Protein AF-A0A974HBY3-F1 (afdb_monomer_lite)

Secondary structure (DSSP, 8-state):
--TT-EE---SSSTTTTTEEPBSEEE-TTS-EEE--SEE-TT--SEEEEEE-TTS-EEEEEESS-HHHHHHHHHHHHHHHHHHHHHHHHHHTTT----------------EEB---

Structure (mmCIF, N/CA/C/O backbone):
data_AF-A0A974HBY3-F1
#
_entry.id   AF-A0A974HBY3-F1
#
loop_
_atom_site.group_PDB
_atom_site.id
_atom_site.type_symbol
_atom_site.label_atom_id
_atom_site.label_alt_id
_atom_site.label_comp_id
_atom_site.label_asym_id
_atom_site.label_entity_id
_atom_site.label_seq_id
_atom_site.pdbx_PDB_ins_code
_atom_site.Cartn_x
_atom_site.Cartn_y
_atom_site.Cartn_z
_atom_site.occupancy
_atom_site.B_iso_or_equiv
_atom_site.auth_seq_id
_atom_site.auth_comp_id
_atom_site.auth_asym_id
_atom_site.auth_atom_id
_atom_site.pdbx_PDB_model_num
ATOM 1 N N . MET A 1 1 ? 15.238 -6.694 -19.146 1.00 40.75 1 MET A N 1
ATOM 2 C CA . MET A 1 1 ? 13.799 -6.629 -18.815 1.00 40.75 1 MET A CA 1
ATOM 3 C C . MET A 1 1 ? 13.675 -6.910 -17.328 1.00 40.75 1 MET A C 1
ATOM 5 O O . MET A 1 1 ? 14.020 -8.004 -16.906 1.00 40.75 1 MET A O 1
ATOM 9 N N . ASP A 1 2 ? 13.308 -5.908 -16.532 1.00 48.97 2 ASP A N 1
ATOM 10 C CA . ASP A 1 2 ? 13.419 -5.960 -15.070 1.00 48.97 2 ASP A CA 1
ATOM 11 C C . ASP A 1 2 ? 12.336 -6.842 -14.435 1.00 48.97 2 ASP A C 1
ATOM 13 O O . ASP A 1 2 ? 11.148 -6.522 -14.445 1.00 48.97 2 ASP A O 1
ATOM 17 N N . HIS A 1 3 ? 12.742 -7.965 -13.840 1.00 58.59 3 HIS A N 1
ATOM 18 C CA . HIS A 1 3 ? 11.825 -8.947 -13.249 1.00 58.59 3 HIS A CA 1
ATOM 19 C C . HIS A 1 3 ? 11.147 -8.497 -11.939 1.00 58.59 3 HIS A C 1
ATOM 21 O O . HIS A 1 3 ? 10.238 -9.182 -11.461 1.00 58.59 3 HIS A O 1
ATOM 27 N N . ASN A 1 4 ? 11.503 -7.326 -11.400 1.00 74.75 4 ASN A N 1
ATOM 28 C CA . ASN A 1 4 ? 11.049 -6.854 -10.089 1.00 74.75 4 ASN A CA 1
ATOM 29 C C . ASN A 1 4 ? 9.998 -5.736 -10.120 1.00 74.75 4 ASN A C 1
ATOM 31 O O . ASN A 1 4 ? 9.774 -5.082 -9.114 1.00 74.75 4 ASN A O 1
ATOM 35 N N . GLN A 1 5 ? 9.296 -5.495 -11.221 1.00 90.38 5 GLN A N 1
ATOM 36 C CA . GLN A 1 5 ? 8.235 -4.483 -11.208 1.00 90.38 5 GLN A CA 1
ATOM 37 C C . GLN A 1 5 ? 7.000 -4.966 -10.447 1.00 90.38 5 GLN A C 1
ATOM 39 O O . GLN A 1 5 ? 6.598 -6.128 -10.571 1.00 90.38 5 GLN A O 1
ATOM 44 N N . GLY A 1 6 ? 6.390 -4.067 -9.676 1.00 92.50 6 GLY A N 1
ATOM 45 C CA . GLY A 1 6 ? 5.181 -4.359 -8.932 1.00 92.50 6 GLY A CA 1
ATOM 46 C C . GLY A 1 6 ? 5.242 -3.938 -7.477 1.00 92.50 6 GLY A C 1
ATOM 47 O O . GLY A 1 6 ? 6.048 -3.121 -7.036 1.00 92.50 6 GLY A O 1
ATOM 48 N N . THR A 1 7 ? 4.357 -4.550 -6.725 1.00 93.44 7 THR A N 1
ATOM 49 C CA . THR A 1 7 ? 4.115 -4.254 -5.335 1.00 93.44 7 THR A CA 1
ATOM 50 C C . THR A 1 7 ? 4.187 -5.521 -4.531 1.00 93.44 7 THR A C 1
ATOM 52 O O . THR A 1 7 ? 3.563 -6.506 -4.908 1.00 93.44 7 THR A O 1
ATOM 55 N N . PHE A 1 8 ? 4.868 -5.471 -3.389 1.00 94.25 8 PHE A N 1
ATOM 56 C CA . PHE A 1 8 ? 5.112 -6.643 -2.562 1.00 94.25 8 PHE A CA 1
ATOM 57 C C . PHE A 1 8 ? 5.034 -6.295 -1.068 1.00 94.25 8 PHE A C 1
ATOM 59 O O . PHE A 1 8 ? 5.474 -5.219 -0.654 1.00 94.25 8 PHE A O 1
ATOM 66 N N . PRO A 1 9 ? 4.487 -7.174 -0.213 1.00 94.06 9 PRO A N 1
ATOM 67 C CA . PRO A 1 9 ? 4.612 -7.006 1.232 1.00 94.06 9 PRO A CA 1
ATOM 68 C C . PRO A 1 9 ? 6.091 -7.086 1.643 1.00 94.06 9 PRO A C 1
ATOM 70 O O . PRO A 1 9 ? 6.860 -7.846 1.063 1.00 94.06 9 PRO A O 1
ATOM 73 N N . CYS A 1 10 ? 6.508 -6.325 2.662 1.00 94.19 10 CYS A N 1
ATOM 74 C CA . CYS A 1 10 ? 7.892 -6.388 3.157 1.00 94.19 10 CYS A CA 1
ATOM 75 C C . CYS A 1 10 ? 8.161 -7.583 4.092 1.00 94.19 10 CYS A C 1
ATOM 77 O O . CYS A 1 10 ? 9.271 -7.723 4.590 1.00 94.19 10 CYS A O 1
ATOM 79 N N . GLY A 1 11 ? 7.142 -8.396 4.387 1.00 93.44 11 GLY A N 1
ATOM 80 C CA . GLY A 1 11 ? 7.221 -9.610 5.208 1.00 93.44 11 GLY A CA 1
ATOM 81 C C . GLY A 1 11 ? 7.217 -9.396 6.724 1.00 93.44 11 GLY A C 1
ATOM 82 O O . GLY A 1 11 ? 6.828 -10.2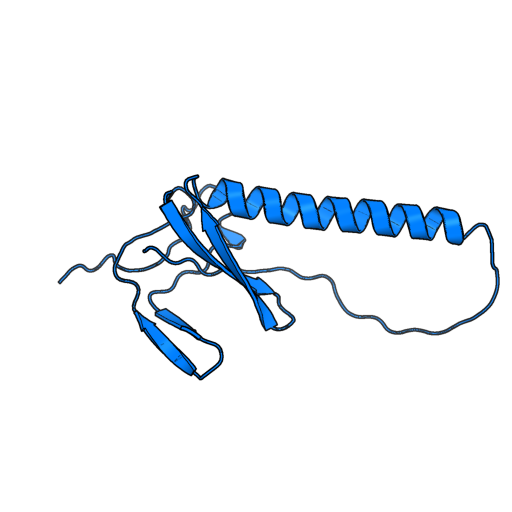96 7.455 1.00 93.44 11 GLY A O 1
ATOM 83 N N . THR A 1 12 ? 7.600 -8.215 7.211 1.00 93.75 12 THR A N 1
ATOM 84 C CA . THR A 1 12 ? 7.918 -8.017 8.640 1.00 93.75 12 THR A CA 1
ATOM 85 C C . THR A 1 12 ? 7.034 -7.015 9.375 1.00 93.75 12 THR A C 1
ATOM 87 O O . THR A 1 12 ? 7.087 -6.944 10.599 1.00 93.75 12 THR A O 1
ATOM 90 N N . CYS A 1 13 ? 6.229 -6.213 8.671 1.00 93.75 13 CYS A N 1
ATOM 91 C CA . CYS A 1 13 ? 5.430 -5.165 9.314 1.00 93.75 13 CYS A CA 1
ATOM 92 C C . CYS A 1 13 ? 3.944 -5.518 9.431 1.00 93.75 13 CYS A C 1
ATOM 94 O O . CYS A 1 13 ? 3.385 -6.220 8.588 1.00 93.75 13 CYS A O 1
ATOM 96 N N . ASN A 1 14 ? 3.279 -4.918 10.423 1.00 91.38 14 ASN A N 1
ATOM 97 C CA . ASN A 1 14 ? 1.833 -5.017 10.649 1.00 91.38 14 ASN A CA 1
ATOM 98 C C . ASN A 1 14 ? 0.975 -4.503 9.476 1.00 91.38 14 ASN A C 1
ATOM 100 O O . ASN A 1 14 ? -0.225 -4.754 9.447 1.00 91.38 14 ASN A O 1
ATOM 104 N N . ILE A 1 15 ? 1.575 -3.797 8.511 1.00 92.94 15 ILE A N 1
ATOM 105 C CA . ILE A 1 15 ? 0.906 -3.335 7.293 1.00 92.94 15 ILE A CA 1
ATOM 106 C C . ILE A 1 15 ? 0.935 -4.393 6.170 1.00 92.94 15 ILE A C 1
ATOM 108 O O . ILE A 1 15 ? 0.130 -4.332 5.245 1.00 92.94 15 ILE A O 1
ATOM 112 N N . CYS A 1 16 ? 1.806 -5.405 6.239 1.00 94.12 16 CYS A N 1
ATOM 113 C CA . CYS A 1 16 ? 1.933 -6.437 5.199 1.00 94.12 16 CYS A CA 1
ATOM 114 C C . CYS A 1 16 ? 0.657 -7.234 4.895 1.00 94.12 16 CYS A C 1
ATOM 116 O O . CYS A 1 16 ? 0.434 -7.478 3.714 1.00 94.12 16 CYS A O 1
ATOM 118 N N . PRO A 1 17 ? -0.193 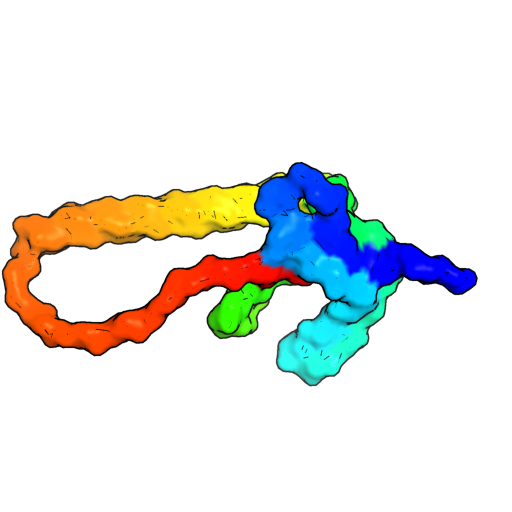-7.616 5.876 1.00 92.50 17 PRO A N 1
ATOM 119 C CA . PRO A 1 17 ? -1.459 -8.313 5.594 1.00 92.50 17 PRO A CA 1
ATOM 120 C C . PRO A 1 17 ? -2.375 -7.505 4.683 1.00 92.50 17 PRO A C 1
ATOM 122 O O . PRO A 1 17 ? -3.240 -8.023 3.977 1.00 92.50 17 PRO A O 1
ATOM 125 N N . PHE A 1 18 ? -2.151 -6.203 4.723 1.00 89.81 18 PHE A N 1
ATOM 126 C CA . PHE A 1 18 ? -2.847 -5.253 3.927 1.00 89.81 18 PHE A CA 1
ATOM 127 C C . PHE A 1 18 ? -2.120 -5.177 2.603 1.00 89.81 18 PHE A C 1
ATOM 129 O O . PHE A 1 18 ? -2.751 -5.432 1.617 1.00 89.81 18 PHE A O 1
ATOM 136 N N . VAL A 1 19 ? -0.816 -5.020 2.484 1.00 91.50 19 VAL A N 1
ATOM 137 C CA . VAL A 1 19 ? -0.178 -5.024 1.152 1.00 91.50 19 VAL A CA 1
ATOM 138 C C . VAL A 1 19 ? -0.476 -6.275 0.282 1.00 91.50 19 VAL A C 1
ATOM 140 O O . VAL A 1 19 ? -0.147 -7.400 0.631 1.00 91.50 19 VAL A O 1
ATOM 143 N N . ILE A 1 20 ? -1.044 -6.079 -0.905 1.00 91.00 20 ILE A N 1
ATOM 144 C CA . ILE A 1 20 ? -1.379 -7.100 -1.886 1.00 91.00 20 ILE A CA 1
ATOM 145 C C . ILE A 1 20 ? -0.289 -7.081 -2.941 1.00 91.00 20 ILE A C 1
ATOM 147 O O . ILE A 1 20 ? 0.069 -6.036 -3.491 1.00 91.00 20 ILE A O 1
ATOM 151 N N . ASN A 1 21 ? 0.182 -8.282 -3.236 1.00 93.12 21 ASN A N 1
ATOM 152 C CA . ASN A 1 21 ? 1.141 -8.533 -4.282 1.00 93.12 21 ASN A CA 1
ATOM 153 C C . ASN A 1 21 ? 0.490 -8.368 -5.666 1.00 93.12 21 ASN A C 1
ATOM 155 O O . ASN A 1 21 ? -0.446 -9.098 -5.992 1.00 93.12 21 ASN A O 1
ATOM 159 N N . THR A 1 22 ? 0.954 -7.403 -6.461 1.00 92.81 22 THR A N 1
ATOM 160 C CA . THR A 1 22 ? 0.475 -7.204 -7.838 1.00 92.81 22 THR A CA 1
ATOM 161 C C . THR A 1 22 ? 1.523 -6.560 -8.723 1.00 92.81 22 THR A C 1
ATOM 163 O O . THR A 1 22 ? 2.406 -5.849 -8.251 1.00 92.81 22 THR A O 1
ATOM 166 N N . LYS A 1 23 ? 1.341 -6.718 -10.032 1.00 93.56 23 LYS A N 1
ATOM 167 C CA . LYS A 1 23 ? 2.038 -5.954 -11.071 1.00 93.56 23 LYS A CA 1
ATOM 168 C C . LYS A 1 23 ? 1.103 -5.030 -11.858 1.00 93.56 23 LYS A C 1
ATOM 170 O O . LYS A 1 23 ? 1.568 -4.297 -12.724 1.00 93.56 23 LYS A O 1
ATOM 175 N N . ILE A 1 24 ? -0.202 -5.062 -11.574 1.00 92.94 24 ILE A N 1
ATOM 176 C CA . ILE A 1 24 ? -1.231 -4.332 -12.325 1.00 92.94 24 ILE A CA 1
ATOM 177 C C . ILE A 1 24 ? -2.280 -3.675 -11.419 1.00 92.94 24 ILE A C 1
ATOM 179 O O . ILE A 1 24 ? -2.638 -4.218 -10.369 1.00 92.94 24 ILE A O 1
ATOM 183 N N . ILE A 1 25 ? -2.793 -2.516 -11.843 1.00 90.44 25 ILE A N 1
ATOM 184 C CA . ILE A 1 25 ? -4.051 -1.924 -11.358 1.00 90.44 25 ILE A CA 1
ATOM 185 C C . ILE A 1 25 ? -5.084 -2.012 -12.451 1.00 90.44 25 ILE A C 1
ATOM 187 O O . ILE A 1 25 ? -4.759 -1.884 -13.628 1.00 90.44 25 ILE A O 1
ATOM 191 N N . VAL A 1 26 ? -6.335 -2.118 -12.029 1.00 91.31 26 VAL A N 1
ATOM 192 C CA . VAL A 1 26 ? -7.483 -1.879 -12.891 1.00 91.31 26 VAL A CA 1
ATOM 193 C C . VAL A 1 26 ? -8.246 -0.681 -12.340 1.00 91.31 26 VAL A C 1
ATOM 195 O O . VAL A 1 26 ? -8.574 -0.652 -11.149 1.00 91.31 26 VAL A O 1
ATOM 198 N N . ASP A 1 27 ? -8.492 0.320 -13.183 1.00 88.06 27 ASP A N 1
ATOM 199 C CA . ASP A 1 27 ? -9.280 1.487 -12.791 1.00 88.06 27 ASP A CA 1
ATOM 200 C C . ASP A 1 27 ? -10.794 1.201 -12.792 1.00 88.06 27 ASP A C 1
ATOM 202 O O . ASP A 1 27 ? -11.256 0.067 -12.935 1.00 88.06 27 ASP A O 1
ATOM 206 N N . ARG A 1 28 ? -11.601 2.245 -12.580 1.00 86.94 28 ARG A N 1
ATOM 207 C CA . ARG A 1 28 ? -13.065 2.121 -12.539 1.00 86.94 28 ARG A CA 1
ATOM 208 C C . ARG A 1 28 ? -13.709 1.793 -13.892 1.00 86.94 28 ARG A C 1
ATOM 210 O O . ARG A 1 28 ? -14.858 1.372 -13.887 1.00 86.94 28 ARG A O 1
ATOM 217 N N . TYR A 1 29 ? -13.000 1.995 -15.000 1.00 91.56 29 TYR A N 1
ATOM 218 C CA . TYR A 1 29 ? -13.472 1.748 -16.363 1.00 91.56 29 TYR A CA 1
ATOM 219 C C . TYR A 1 29 ? -12.899 0.453 -16.953 1.00 91.56 29 TYR A C 1
ATOM 221 O O . TYR A 1 29 ? -13.135 0.154 -18.118 1.00 91.56 29 TYR A O 1
ATOM 229 N N . GLY A 1 30 ? -12.143 -0.320 -16.166 1.00 91.12 30 GLY A N 1
ATOM 230 C CA . GLY A 1 30 ? -11.527 -1.563 -16.625 1.00 91.12 30 GLY A CA 1
ATOM 231 C C . GLY A 1 30 ? -10.177 -1.373 -17.318 1.00 91.12 30 GLY A C 1
ATOM 232 O O . GLY A 1 30 ? -9.606 -2.348 -17.801 1.00 91.12 30 GLY A O 1
ATOM 233 N N . LYS A 1 31 ? -9.622 -0.155 -17.351 1.00 93.31 31 LYS A N 1
ATOM 234 C CA . LYS A 1 31 ? -8.305 0.071 -17.948 1.00 93.31 31 LYS A CA 1
ATOM 235 C C . LYS A 1 31 ? -7.213 -0.475 -17.033 1.00 93.31 31 LYS A C 1
ATOM 237 O O . LYS A 1 31 ? -7.185 -0.189 -15.833 1.00 93.31 31 LYS A O 1
ATOM 242 N N . VAL A 1 32 ? -6.305 -1.244 -17.628 1.00 94.88 32 VAL A N 1
ATOM 243 C CA . VAL A 1 32 ? -5.180 -1.884 -16.943 1.00 94.88 32 VAL A CA 1
ATOM 244 C C . VAL A 1 32 ? -3.961 -0.964 -16.959 1.00 94.88 32 VAL A C 1
ATOM 246 O O . VAL A 1 32 ? -3.582 -0.428 -17.999 1.00 94.88 32 VAL A O 1
ATOM 249 N N . TYR A 1 33 ? -3.327 -0.806 -15.802 1.00 91.12 33 TYR A N 1
ATOM 250 C CA . TYR A 1 33 ? -2.086 -0.059 -15.627 1.00 91.12 33 TYR A CA 1
ATOM 251 C C . TYR A 1 33 ? -1.010 -0.995 -15.094 1.00 91.12 33 TYR A C 1
ATOM 253 O O . TYR A 1 33 ? -1.147 -1.533 -13.995 1.00 91.12 33 TYR A O 1
ATOM 261 N N . HIS A 1 34 ? 0.067 -1.170 -15.858 1.00 92.94 34 HIS A N 1
ATOM 262 C CA . HIS A 1 34 ? 1.228 -1.942 -15.428 1.00 92.94 34 HIS A CA 1
ATOM 263 C C . HIS A 1 34 ? 2.126 -1.100 -14.525 1.00 92.94 34 HIS A C 1
ATOM 265 O O . HIS A 1 34 ? 2.501 0.024 -14.867 1.00 92.94 34 HIS A O 1
ATOM 271 N N . LEU A 1 35 ? 2.477 -1.668 -13.376 1.00 90.62 35 LEU A N 1
ATOM 272 C CA . LEU A 1 35 ? 3.455 -1.100 -12.465 1.00 90.62 35 LEU A CA 1
ATOM 273 C C . LEU A 1 35 ? 4.830 -1.106 -13.102 1.00 90.62 35 LEU A C 1
ATOM 275 O O . LEU A 1 35 ? 5.265 -2.135 -13.606 1.00 90.62 35 LEU A O 1
ATOM 279 N N . ARG A 1 36 ? 5.510 0.040 -13.054 1.00 89.00 36 ARG A N 1
ATOM 280 C CA . ARG A 1 36 ? 6.836 0.213 -13.661 1.00 89.00 36 ARG A CA 1
ATOM 281 C C . ARG A 1 36 ? 7.978 0.139 -12.659 1.00 89.00 36 ARG A C 1
ATOM 283 O O . ARG A 1 36 ? 9.108 -0.114 -13.064 1.00 89.00 36 ARG A O 1
ATOM 290 N N . HIS A 1 37 ? 7.695 0.303 -11.371 1.00 89.31 37 HIS A N 1
ATOM 291 C CA . HIS A 1 37 ? 8.710 0.220 -10.328 1.00 89.31 37 HIS A CA 1
ATOM 292 C C . HIS A 1 37 ? 8.350 -0.834 -9.288 1.00 89.31 37 HIS A C 1
ATOM 294 O O . HIS A 1 37 ? 7.192 -1.235 -9.139 1.00 89.31 37 HIS A O 1
ATOM 300 N N . TRP A 1 38 ? 9.379 -1.301 -8.589 1.00 92.75 38 TRP A N 1
ATOM 301 C CA . TRP A 1 38 ? 9.234 -2.154 -7.422 1.00 92.75 38 TRP A CA 1
ATOM 302 C C . TRP A 1 38 ? 8.847 -1.309 -6.209 1.00 92.75 38 TRP A C 1
ATOM 304 O O . TRP A 1 38 ? 9.440 -0.258 -5.957 1.00 92.75 38 TRP A O 1
ATOM 314 N N . SER A 1 39 ? 7.890 -1.779 -5.417 1.00 92.12 39 SER A N 1
ATOM 315 C CA . SER A 1 39 ? 7.531 -1.138 -4.158 1.00 92.12 39 SER A CA 1
ATOM 316 C C . SER A 1 39 ? 7.093 -2.106 -3.080 1.00 92.12 39 SER A C 1
ATOM 318 O O . SER A 1 39 ? 6.595 -3.198 -3.345 1.00 92.12 39 SER A O 1
ATOM 320 N N . ASN A 1 40 ? 7.269 -1.678 -1.834 1.00 94.25 40 ASN A N 1
ATOM 321 C CA . ASN A 1 40 ? 6.811 -2.388 -0.657 1.00 94.25 40 ASN A CA 1
ATOM 322 C C . ASN A 1 40 ? 6.338 -1.420 0.437 1.00 94.25 40 ASN A C 1
ATOM 324 O O . ASN A 1 40 ? 6.224 -0.211 0.237 1.00 94.25 40 ASN A O 1
ATOM 328 N N . CYS A 1 41 ? 6.081 -1.951 1.634 1.00 94.44 41 CYS A N 1
ATOM 329 C CA . CYS A 1 41 ? 5.619 -1.183 2.794 1.00 94.44 41 CYS A CA 1
ATOM 330 C C . CYS A 1 41 ? 6.537 -0.001 3.180 1.00 94.44 41 CYS A C 1
ATOM 332 O O . CYS A 1 41 ? 6.083 0.949 3.820 1.00 94.44 41 CYS A O 1
ATOM 334 N N . ASN A 1 42 ? 7.824 -0.063 2.829 1.00 94.88 42 ASN A N 1
ATOM 335 C CA . ASN A 1 42 ? 8.830 0.940 3.166 1.00 94.88 42 ASN A CA 1
ATOM 336 C C . ASN A 1 42 ? 9.049 1.976 2.055 1.00 94.88 42 ASN A C 1
ATOM 338 O O . ASN A 1 42 ? 9.666 3.005 2.326 1.00 94.88 42 ASN A O 1
ATOM 342 N N . THR A 1 43 ? 8.534 1.752 0.843 1.00 94.00 43 THR A N 1
ATOM 343 C CA . THR A 1 43 ? 8.687 2.695 -0.271 1.00 94.00 43 THR A CA 1
ATOM 344 C C . THR A 1 43 ? 8.013 4.029 0.056 1.00 94.00 43 THR A C 1
ATOM 346 O O . THR A 1 43 ? 6.873 4.075 0.526 1.00 94.00 43 THR A O 1
ATOM 349 N N . ALA A 1 44 ? 8.743 5.121 -0.162 1.00 93.81 44 ALA A N 1
ATOM 350 C CA . ALA A 1 44 ? 8.282 6.497 -0.010 1.00 93.81 44 ALA A CA 1
ATOM 351 C C . ALA A 1 44 ? 8.073 7.144 -1.387 1.00 93.81 44 ALA A C 1
ATOM 353 O O . ALA A 1 44 ? 8.526 6.605 -2.392 1.00 93.81 44 ALA A O 1
ATOM 354 N N . GLY A 1 45 ? 7.388 8.290 -1.438 1.00 89.56 45 GLY A N 1
ATOM 355 C CA . GLY A 1 45 ? 7.120 8.971 -2.711 1.00 89.56 45 GLY A CA 1
ATOM 356 C C . GLY A 1 45 ? 6.145 8.201 -3.603 1.00 89.56 45 GLY A C 1
ATOM 357 O O . GLY A 1 45 ? 6.333 8.146 -4.809 1.00 89.56 45 GLY A O 1
ATOM 358 N N . VAL A 1 46 ? 5.125 7.571 -3.015 1.00 87.69 46 VAL A N 1
ATOM 359 C CA . VAL A 1 46 ? 4.210 6.672 -3.733 1.00 87.69 46 VAL A CA 1
ATOM 360 C C . VAL A 1 46 ? 2.818 7.268 -3.918 1.00 87.69 46 VAL A C 1
ATOM 362 O O . VAL A 1 46 ? 2.321 8.018 -3.069 1.00 87.69 46 VAL A O 1
ATOM 365 N N . ILE A 1 47 ? 2.167 6.876 -5.015 1.00 87.31 47 ILE A N 1
ATOM 366 C CA . ILE A 1 47 ? 0.723 7.020 -5.219 1.00 87.31 47 ILE A CA 1
ATOM 367 C C . ILE A 1 47 ? 0.088 5.683 -4.836 1.00 87.31 47 ILE A C 1
ATOM 369 O O . ILE A 1 47 ? 0.447 4.643 -5.374 1.00 87.31 47 ILE A O 1
ATOM 373 N N . CYS A 1 48 ? -0.844 5.692 -3.892 1.00 84.94 48 CYS A N 1
ATOM 374 C CA . CYS A 1 48 ? -1.490 4.487 -3.381 1.00 84.94 48 CYS A CA 1
ATOM 375 C C . CYS A 1 48 ? -2.962 4.417 -3.795 1.00 84.94 48 CYS A C 1
ATOM 377 O O . CYS A 1 48 ? -3.617 5.448 -3.964 1.00 84.94 48 CYS A O 1
ATOM 379 N N . MET A 1 49 ? -3.481 3.192 -3.897 1.00 89.50 49 MET A N 1
A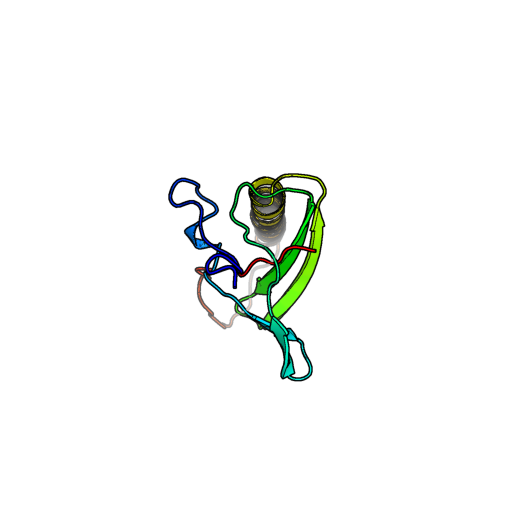TOM 380 C CA . MET A 1 49 ? -4.901 2.915 -4.087 1.00 89.50 49 MET A CA 1
ATOM 381 C C . MET A 1 49 ? -5.388 1.955 -2.998 1.00 89.50 49 MET A C 1
ATOM 383 O O . MET A 1 49 ? -5.100 0.762 -3.029 1.00 89.50 49 MET A O 1
ATOM 387 N N . ILE A 1 50 ? -6.165 2.461 -2.046 1.00 87.25 50 ILE A N 1
ATOM 388 C CA . ILE A 1 50 ? -6.766 1.649 -0.982 1.00 87.25 50 ILE A CA 1
ATOM 389 C C . ILE A 1 50 ? -8.173 1.260 -1.429 1.00 87.25 50 ILE A C 1
ATOM 391 O O . ILE A 1 50 ? -8.960 2.121 -1.813 1.00 87.25 50 ILE A O 1
ATOM 395 N N . THR A 1 51 ? -8.494 -0.034 -1.398 1.00 86.88 51 THR A N 1
ATOM 396 C CA . THR A 1 51 ? -9.819 -0.540 -1.788 1.00 86.88 51 THR A CA 1
ATOM 397 C C . THR A 1 51 ? -10.531 -1.136 -0.581 1.00 86.88 51 THR A C 1
ATOM 399 O O . THR A 1 51 ? -10.054 -2.092 0.023 1.00 86.88 51 THR A O 1
ATOM 402 N N . CYS A 1 52 ? -11.694 -0.580 -0.252 1.00 81.31 52 CYS A N 1
ATOM 403 C CA . CYS A 1 52 ? -12.611 -1.120 0.746 1.00 81.31 52 CYS A CA 1
ATOM 404 C C . CYS A 1 52 ? -13.223 -2.445 0.253 1.00 81.31 52 CYS A C 1
ATOM 406 O O . CYS A 1 52 ? -13.501 -2.577 -0.944 1.00 81.31 52 CYS A O 1
ATOM 408 N N . PRO A 1 53 ? -13.562 -3.394 1.146 1.00 81.19 53 PRO A N 1
ATOM 409 C CA . PRO A 1 53 ? -14.403 -4.545 0.797 1.00 81.19 53 PRO A CA 1
ATOM 410 C C . PRO A 1 53 ? -15.721 -4.147 0.106 1.00 81.19 53 PRO A C 1
ATOM 412 O O . PRO A 1 53 ? -16.171 -4.819 -0.819 1.00 81.19 53 PRO A O 1
ATOM 415 N N . CYS A 1 54 ? -16.264 -2.985 0.480 1.00 82.19 54 CYS A N 1
ATOM 416 C CA . CYS A 1 54 ? -17.416 -2.317 -0.125 1.00 82.19 54 CYS A CA 1
ATOM 417 C C . CYS A 1 54 ? -17.167 -1.717 -1.524 1.00 82.19 54 CYS A C 1
ATOM 419 O O . CYS A 1 54 ? -18.022 -1.020 -2.057 1.00 82.19 54 CYS A O 1
ATOM 421 N N . LYS A 1 55 ? -15.994 -1.961 -2.123 1.00 82.12 55 LYS A N 1
ATOM 422 C CA . LYS A 1 55 ? -15.565 -1.510 -3.460 1.00 82.12 55 LYS A CA 1
ATOM 423 C C . LYS A 1 55 ? -15.327 -0.006 -3.623 1.00 82.12 55 LYS A C 1
ATOM 425 O O . LYS A 1 55 ? -14.899 0.414 -4.698 1.00 82.12 55 LYS A O 1
ATOM 430 N N . LEU A 1 56 ? -15.493 0.792 -2.568 1.00 84.88 56 LEU A N 1
ATOM 431 C CA . LEU A 1 56 ? -15.001 2.171 -2.546 1.00 84.88 56 LEU A CA 1
ATOM 432 C C . LEU A 1 56 ? -13.472 2.186 -2.640 1.00 84.88 56 LEU A C 1
ATOM 434 O O . LEU A 1 56 ? -12.794 1.385 -1.991 1.00 84.88 56 LEU A O 1
ATOM 438 N N . ARG A 1 57 ? -12.932 3.095 -3.455 1.00 87.62 57 ARG A N 1
ATOM 439 C CA . ARG A 1 57 ? -11.489 3.247 -3.665 1.00 87.62 57 ARG A CA 1
ATOM 440 C C . ARG A 1 57 ? -11.041 4.641 -3.251 1.00 87.62 57 ARG A C 1
ATOM 442 O O . ARG A 1 57 ? -11.625 5.628 -3.684 1.00 87.62 57 ARG A O 1
ATOM 449 N N . TYR A 1 58 ? -9.983 4.703 -2.455 1.00 85.69 58 TYR A N 1
ATOM 450 C CA . TYR A 1 58 ? -9.267 5.927 -2.120 1.00 85.69 58 TYR A CA 1
ATOM 451 C C . TYR A 1 58 ? -7.953 5.964 -2.897 1.00 85.69 58 TYR A C 1
ATOM 453 O O . TYR A 1 58 ? -7.207 4.984 -2.880 1.00 85.69 58 TYR A O 1
ATOM 461 N N . ILE A 1 59 ? -7.662 7.087 -3.553 1.00 87.44 59 ILE A N 1
ATOM 462 C CA . ILE A 1 59 ? -6.370 7.340 -4.196 1.00 87.44 59 ILE A CA 1
ATOM 463 C C . ILE A 1 59 ? -5.693 8.486 -3.454 1.00 87.44 59 ILE A C 1
ATOM 465 O O . ILE A 1 59 ? -6.265 9.565 -3.312 1.00 87.44 59 ILE A O 1
ATOM 469 N N . GLY A 1 60 ? -4.470 8.251 -2.990 1.00 83.12 60 GLY A N 1
ATOM 470 C CA . GLY A 1 60 ? -3.693 9.239 -2.249 1.00 83.12 60 GLY A CA 1
ATOM 471 C C . GLY A 1 60 ? -2.233 9.243 -2.670 1.00 83.12 60 GLY A C 1
ATOM 472 O O . GLY A 1 60 ? -1.721 8.249 -3.179 1.00 83.12 60 GLY A O 1
ATOM 473 N N . LYS A 1 61 ? -1.544 10.357 -2.423 1.00 89.12 61 LYS A N 1
ATOM 474 C CA . LYS A 1 61 ? -0.095 10.492 -2.618 1.00 89.12 61 LYS A CA 1
ATOM 475 C C . LYS A 1 61 ? 0.595 10.700 -1.278 1.00 89.12 61 LYS A C 1
ATOM 477 O O . LYS A 1 61 ? 0.060 11.382 -0.407 1.00 89.12 61 LYS A O 1
ATOM 482 N N . THR A 1 62 ? 1.799 10.164 -1.115 1.00 86.06 62 THR A N 1
ATOM 483 C CA . THR A 1 62 ? 2.593 10.369 0.100 1.00 86.06 62 THR A CA 1
ATOM 484 C C . THR A 1 62 ? 4.066 10.558 -0.222 1.00 86.06 62 THR A C 1
ATOM 486 O O . THR A 1 62 ? 4.664 9.775 -0.951 1.00 86.06 62 THR A O 1
ATOM 489 N N . LYS A 1 63 ? 4.681 11.577 0.388 1.00 92.12 63 LYS A N 1
ATOM 490 C CA . LYS A 1 63 ? 6.146 11.726 0.420 1.00 92.12 63 LYS A CA 1
ATOM 491 C C . LYS A 1 63 ? 6.802 10.796 1.448 1.00 92.12 63 LYS A C 1
ATOM 493 O O . LYS A 1 63 ? 7.998 10.560 1.391 1.00 92.12 63 LYS A O 1
ATOM 498 N N . ARG A 1 64 ? 6.026 10.274 2.401 1.00 93.00 64 ARG A N 1
ATOM 499 C CA . ARG A 1 64 ? 6.483 9.378 3.474 1.00 93.00 64 ARG A CA 1
ATOM 500 C C . ARG A 1 64 ? 6.336 7.918 3.057 1.00 93.00 64 ARG A C 1
ATOM 502 O O . ARG A 1 64 ? 5.565 7.618 2.147 1.00 93.00 64 ARG A O 1
ATOM 509 N N . ALA A 1 65 ? 7.020 7.028 3.775 1.00 93.38 65 ALA A N 1
ATOM 510 C CA . ALA A 1 65 ? 6.874 5.587 3.604 1.00 93.38 65 ALA A CA 1
ATOM 511 C C . ALA A 1 65 ? 5.400 5.172 3.676 1.00 93.38 65 ALA A C 1
ATOM 513 O O . ALA A 1 65 ? 4.671 5.576 4.587 1.00 93.38 65 ALA A O 1
ATOM 514 N N . LEU A 1 66 ? 4.986 4.329 2.741 1.00 91.12 66 LEU A N 1
ATOM 515 C CA . LEU A 1 66 ? 3.619 3.855 2.605 1.00 91.12 66 LEU A CA 1
ATOM 516 C C . LEU A 1 66 ? 3.019 3.305 3.908 1.00 91.12 66 LEU A C 1
ATOM 518 O O . LEU A 1 66 ? 1.865 3.594 4.223 1.00 91.12 66 LEU A O 1
ATOM 522 N N . LYS A 1 67 ? 3.793 2.538 4.687 1.00 93.38 67 LYS A N 1
ATOM 523 C CA . LYS A 1 67 ? 3.331 1.991 5.971 1.00 93.38 67 LYS A CA 1
ATOM 524 C C . LYS A 1 67 ? 2.810 3.066 6.927 1.00 93.38 67 LYS A C 1
ATOM 526 O O . LYS A 1 67 ? 1.868 2.800 7.665 1.00 93.38 67 LYS A O 1
ATOM 531 N N . LYS A 1 68 ? 3.373 4.282 6.888 1.00 92.62 68 LYS A N 1
ATOM 532 C CA . LYS A 1 68 ? 2.905 5.403 7.718 1.00 92.62 68 LYS A CA 1
ATOM 533 C C . LYS A 1 68 ? 1.516 5.865 7.281 1.00 92.62 68 LYS A C 1
ATOM 535 O O . LYS A 1 68 ? 0.633 5.968 8.121 1.00 92.62 68 LYS A O 1
ATOM 540 N N . LEU A 1 69 ? 1.311 6.053 5.975 1.00 89.88 69 LEU A N 1
ATOM 541 C CA . LEU A 1 69 ? 0.014 6.443 5.417 1.00 89.88 69 LEU A CA 1
ATOM 542 C C . LEU A 1 69 ? -1.080 5.424 5.772 1.00 89.88 69 LEU A C 1
ATOM 544 O O . LEU A 1 69 ? -2.144 5.804 6.254 1.00 89.88 69 LEU A O 1
ATOM 548 N N . ILE A 1 70 ? -0.815 4.130 5.556 1.00 89.25 70 ILE A N 1
ATOM 549 C CA . ILE A 1 70 ? -1.799 3.081 5.846 1.00 89.25 70 ILE A CA 1
ATOM 550 C C . ILE A 1 70 ? -2.075 3.025 7.355 1.00 89.25 70 ILE A C 1
ATOM 552 O O . ILE A 1 70 ? -3.233 3.024 7.758 1.00 89.25 70 ILE A O 1
ATOM 556 N N . SER A 1 71 ? -1.043 3.061 8.204 1.00 90.56 71 SER A N 1
ATOM 557 C CA . SER A 1 71 ? -1.212 3.083 9.665 1.00 90.56 71 SER A CA 1
ATOM 558 C C . SER A 1 71 ? -2.090 4.244 10.145 1.00 90.56 71 SER A C 1
ATOM 560 O O . SER A 1 71 ? -2.946 4.055 11.010 1.00 90.56 71 SER A O 1
ATOM 562 N N . GLU A 1 72 ? -1.907 5.439 9.590 1.00 89.00 72 GLU A N 1
ATOM 563 C CA . GLU A 1 72 ? -2.712 6.620 9.923 1.00 89.00 72 GLU A CA 1
ATOM 564 C C . GLU A 1 72 ? -4.156 6.482 9.456 1.00 89.00 72 GLU A C 1
ATOM 566 O O . GLU A 1 72 ? -5.073 6.749 10.230 1.00 89.00 72 GLU A O 1
ATOM 571 N N . HIS A 1 73 ? -4.367 6.007 8.226 1.00 85.31 73 HIS A N 1
ATOM 572 C CA . HIS A 1 73 ? -5.705 5.761 7.698 1.00 85.31 73 HIS A CA 1
ATOM 573 C C . HIS A 1 73 ? -6.489 4.797 8.599 1.00 85.31 73 HIS A C 1
ATOM 575 O O . HIS A 1 73 ? -7.641 5.043 8.945 1.00 85.31 73 HIS A O 1
ATOM 581 N N . LEU A 1 74 ? -5.834 3.736 9.066 1.00 84.88 74 LEU A N 1
ATOM 582 C CA . LEU A 1 74 ? -6.436 2.759 9.971 1.00 84.88 74 LEU A CA 1
ATOM 583 C C . LEU A 1 74 ? -6.671 3.285 11.371 1.00 84.88 74 LEU A C 1
ATOM 585 O O . LEU A 1 74 ? -7.677 2.949 11.989 1.00 84.88 74 LEU A O 1
ATOM 589 N N . SER A 1 75 ? -5.744 4.091 11.877 1.00 87.06 75 SER A N 1
ATOM 590 C CA . SER A 1 75 ? -5.906 4.742 13.175 1.00 87.06 75 SER A CA 1
ATOM 591 C C . SER A 1 75 ? -7.108 5.681 13.144 1.00 87.06 75 SER A C 1
ATOM 593 O O . SER A 1 75 ? -7.908 5.658 14.073 1.00 87.06 75 SER A O 1
ATOM 595 N N . CYS A 1 76 ? -7.289 6.414 12.040 1.00 82.94 76 CYS A N 1
ATOM 596 C CA . CYS A 1 76 ? -8.458 7.254 11.796 1.00 82.94 76 CYS A CA 1
ATOM 597 C C . CYS A 1 76 ? -9.759 6.437 11.762 1.00 82.94 76 CYS A C 1
ATOM 599 O O . CYS A 1 76 ? -10.723 6.805 12.418 1.00 82.94 76 CYS A O 1
ATOM 601 N N . ILE A 1 77 ? -9.786 5.285 11.082 1.00 79.56 77 ILE A N 1
ATOM 602 C CA . ILE A 1 77 ? -10.967 4.399 11.069 1.00 79.56 77 ILE A CA 1
ATOM 603 C C . ILE A 1 77 ? -11.288 3.860 12.475 1.00 79.56 77 ILE A C 1
ATOM 605 O O . ILE A 1 77 ? -12.445 3.788 12.884 1.00 79.56 77 ILE A O 1
ATOM 609 N N . LYS A 1 78 ? -10.266 3.469 13.243 1.00 80.25 78 LYS A N 1
ATOM 610 C CA . LYS A 1 78 ? -10.454 2.984 14.618 1.00 80.25 78 LYS A CA 1
ATOM 611 C C . LYS A 1 78 ? -10.969 4.087 15.541 1.00 80.25 78 LYS A C 1
ATOM 613 O O . LYS A 1 78 ? -11.855 3.834 16.361 1.00 80.25 78 LYS A O 1
ATOM 618 N N . SER A 1 79 ? -10.431 5.300 15.422 1.00 74.94 79 SER A N 1
ATOM 619 C CA . SER A 1 79 ? -10.852 6.432 16.246 1.00 74.94 79 SER A CA 1
ATOM 620 C C . SER A 1 79 ? -12.249 6.922 15.873 1.00 74.94 79 SER A C 1
ATOM 622 O O . SER A 1 79 ? -13.032 7.180 16.782 1.00 74.94 79 SER A O 1
ATOM 624 N N . THR A 1 80 ? -12.621 6.964 14.588 1.00 65.94 80 THR A N 1
ATOM 625 C CA . THR A 1 80 ? -13.992 7.302 14.173 1.00 65.94 80 THR A CA 1
ATOM 626 C C . THR A 1 80 ? -14.994 6.279 14.682 1.00 65.94 80 THR A C 1
ATOM 628 O O . THR A 1 80 ? -15.985 6.681 15.279 1.00 65.94 80 THR A O 1
ATOM 631 N N . ASN A 1 81 ? -14.712 4.976 14.590 1.00 59.12 81 ASN A N 1
ATOM 632 C CA . ASN A 1 81 ? -15.567 3.958 15.209 1.00 59.12 81 ASN A CA 1
ATOM 633 C C . ASN A 1 81 ? -15.677 4.150 16.729 1.00 59.12 81 ASN A C 1
ATOM 635 O O . ASN A 1 81 ? -16.755 4.014 17.292 1.00 59.12 81 ASN A O 1
ATOM 639 N N . THR A 1 82 ? -14.591 4.534 17.405 1.00 53.62 82 THR A N 1
ATOM 640 C CA . THR A 1 82 ? -14.615 4.802 18.854 1.00 53.62 82 THR A CA 1
ATOM 641 C C . THR A 1 82 ? -15.472 6.023 19.200 1.00 53.62 82 THR A C 1
ATOM 643 O O . THR A 1 82 ? -16.226 5.986 20.169 1.00 53.62 82 THR A O 1
ATOM 646 N N . VAL A 1 83 ? -15.382 7.102 18.418 1.00 55.84 83 VAL A N 1
ATOM 647 C CA . VAL A 1 83 ? -16.187 8.319 18.613 1.00 55.84 83 VAL A CA 1
ATOM 648 C C . VAL A 1 83 ? -17.658 8.053 18.293 1.00 55.84 83 VAL A C 1
ATOM 650 O O . VAL A 1 83 ? -18.515 8.405 19.097 1.00 55.84 83 VAL A O 1
ATOM 653 N N . MET A 1 84 ? -17.956 7.357 17.194 1.00 50.41 84 MET A N 1
ATOM 654 C CA . MET A 1 84 ? -19.321 6.972 16.820 1.00 50.41 84 MET A CA 1
ATOM 655 C C . MET A 1 84 ? -19.949 6.035 17.862 1.00 50.41 84 MET A C 1
ATOM 657 O O . MET A 1 84 ? -21.091 6.248 18.260 1.00 50.41 84 MET A O 1
ATOM 661 N N . ASN A 1 85 ? -19.192 5.067 18.392 1.00 50.47 85 ASN A N 1
ATOM 662 C CA . ASN A 1 85 ? -19.662 4.170 19.454 1.00 50.47 85 ASN A CA 1
ATOM 663 C C . ASN A 1 85 ? -19.901 4.913 20.781 1.00 50.47 85 ASN A C 1
ATOM 665 O O . ASN A 1 85 ? -20.858 4.603 21.492 1.00 50.47 85 ASN A O 1
ATOM 669 N N . LYS A 1 86 ? -19.070 5.913 21.117 1.00 46.94 86 LYS A N 1
ATOM 670 C CA . LYS A 1 86 ? -19.274 6.788 22.290 1.00 46.94 86 LYS A CA 1
ATOM 671 C C . LYS A 1 86 ? -20.494 7.697 22.125 1.00 46.94 86 LYS A C 1
ATOM 673 O O . LYS A 1 86 ? -21.262 7.864 23.066 1.00 46.94 86 LYS A O 1
ATOM 678 N N . MET A 1 87 ? -20.714 8.233 20.925 1.00 48.81 87 MET A N 1
ATOM 679 C CA . MET A 1 87 ? -21.923 8.995 20.602 1.00 48.81 87 MET A CA 1
ATOM 680 C C . MET A 1 87 ? -23.177 8.111 20.663 1.00 48.81 87 MET A C 1
ATOM 682 O O . MET A 1 87 ? -24.213 8.560 21.141 1.00 48.81 87 MET A O 1
ATOM 686 N N . GLN A 1 88 ? -23.098 6.840 20.260 1.00 50.25 88 GLN A N 1
ATOM 687 C CA . GLN A 1 88 ? -24.208 5.891 20.404 1.00 50.25 88 GLN A CA 1
ATOM 688 C C . GLN A 1 88 ? -24.491 5.525 21.868 1.00 50.25 88 GLN A C 1
ATOM 690 O O . GLN A 1 88 ? -25.650 5.502 22.264 1.00 50.25 88 GLN A O 1
ATOM 695 N N . THR A 1 89 ? -23.469 5.308 22.703 1.00 42.97 89 THR A N 1
ATOM 696 C CA . THR A 1 89 ? -23.670 5.001 24.137 1.00 42.97 89 THR A CA 1
ATOM 697 C C . THR A 1 89 ? -24.212 6.187 24.933 1.00 42.97 89 THR A C 1
ATOM 699 O O . THR A 1 89 ? -24.987 5.981 25.860 1.00 42.97 89 THR A O 1
ATOM 702 N N . GLN A 1 90 ? -23.897 7.425 24.544 1.00 47.94 90 GLN A N 1
ATOM 703 C CA . GLN A 1 90 ? -24.532 8.607 25.141 1.00 47.94 90 GLN A CA 1
ATOM 704 C C . GLN A 1 90 ? -25.989 8.809 24.694 1.00 47.94 90 GLN A C 1
ATOM 706 O O . GLN A 1 90 ? -26.762 9.418 25.429 1.00 47.94 90 GLN A O 1
ATOM 711 N N . ASN A 1 91 ? -26.389 8.268 23.538 1.00 44.72 91 ASN A N 1
ATOM 712 C CA . ASN A 1 91 ? -27.777 8.313 23.062 1.00 44.72 91 ASN A CA 1
ATOM 713 C C . ASN A 1 91 ? -28.620 7.097 23.504 1.00 44.72 91 ASN A C 1
ATOM 715 O O . ASN A 1 91 ? -29.839 7.207 23.590 1.00 44.72 91 ASN A O 1
ATOM 719 N N . LEU A 1 92 ? -28.000 5.964 23.859 1.00 44.53 92 LEU A N 1
ATOM 720 C CA . LEU A 1 92 ? -28.689 4.776 24.395 1.00 44.53 92 LEU A CA 1
ATOM 721 C C . LEU A 1 92 ? -29.208 4.951 25.834 1.00 44.53 92 LEU A C 1
ATOM 723 O O . LEU A 1 92 ? -30.038 4.164 26.269 1.00 44.53 92 LEU A O 1
ATOM 727 N N . ASN A 1 93 ? -28.800 6.007 26.543 1.00 45.50 93 ASN A N 1
ATOM 728 C CA . ASN A 1 93 ? -29.381 6.371 27.841 1.00 45.50 93 ASN A CA 1
ATOM 729 C C . ASN A 1 93 ? -30.647 7.246 27.722 1.00 45.50 93 ASN A C 1
ATOM 731 O O . ASN A 1 93 ? -31.151 7.698 28.748 1.00 45.50 93 ASN A O 1
ATOM 735 N N . ARG A 1 94 ? -31.149 7.541 26.507 1.00 43.12 94 ARG A N 1
ATOM 736 C CA . ARG A 1 94 ? -32.280 8.473 26.315 1.00 43.12 94 ARG A CA 1
ATOM 737 C C . ARG A 1 94 ? -33.534 7.896 25.653 1.00 43.12 94 ARG A C 1
ATOM 739 O O . ARG A 1 94 ? -34.581 8.522 25.774 1.00 43.12 94 ARG A O 1
ATOM 746 N N . THR A 1 95 ? -33.503 6.733 25.014 1.00 32.66 95 THR A N 1
ATOM 747 C CA . THR A 1 95 ? -34.718 6.197 24.374 1.00 32.66 95 THR A CA 1
ATOM 748 C C . THR A 1 95 ? -34.745 4.678 24.397 1.00 32.66 95 THR A C 1
ATOM 750 O O . THR A 1 95 ? -34.005 4.019 23.667 1.00 32.66 95 THR A O 1
ATOM 753 N N . GLU A 1 96 ? -35.629 4.143 25.236 1.00 44.78 96 GLU A N 1
ATOM 754 C CA . GLU A 1 96 ? -36.229 2.829 25.042 1.00 44.78 96 GLU A CA 1
ATOM 755 C C . GLU A 1 96 ? -37.038 2.789 23.731 1.00 44.78 96 GLU A C 1
ATOM 757 O O . GLU A 1 96 ? -37.511 3.819 23.254 1.00 44.78 96 GLU A O 1
ATOM 762 N N . MET A 1 97 ? -37.242 1.563 23.233 1.00 37.28 97 MET A N 1
ATOM 763 C CA . MET A 1 97 ? -38.248 1.151 22.240 1.00 37.28 97 MET A CA 1
ATOM 764 C C . MET A 1 97 ? -38.019 1.605 20.785 1.00 37.28 97 MET A C 1
ATOM 766 O O . MET A 1 97 ? -38.466 2.658 20.361 1.00 37.28 97 MET A O 1
ATOM 770 N N . GLU A 1 98 ? -37.382 0.753 19.973 1.00 35.72 98 GLU A N 1
ATOM 771 C CA . GLU A 1 98 ? -38.091 -0.069 18.972 1.00 35.72 98 GLU A CA 1
ATOM 772 C C . GLU A 1 98 ? -37.119 -0.857 18.073 1.00 35.72 98 GLU A C 1
ATOM 774 O O . GLU A 1 98 ? -36.021 -0.446 17.705 1.00 35.72 98 GLU A O 1
ATOM 779 N N . THR A 1 99 ? -37.534 -2.083 17.793 1.00 42.28 99 THR A N 1
ATOM 780 C CA . THR A 1 99 ? -36.801 -3.178 17.163 1.00 42.28 99 THR A CA 1
ATOM 781 C C . THR A 1 99 ? -36.571 -2.998 15.657 1.00 42.28 99 THR A C 1
ATOM 783 O O . THR A 1 99 ? -37.494 -2.616 14.950 1.00 42.28 99 THR A O 1
ATOM 786 N N . ASN A 1 100 ? -35.425 -3.472 15.137 1.00 39.59 100 ASN A N 1
ATOM 787 C CA . ASN A 1 100 ? -35.319 -4.666 14.260 1.00 39.59 100 ASN A CA 1
ATOM 788 C C . ASN A 1 100 ? -34.144 -4.596 13.244 1.00 39.59 100 ASN A C 1
ATOM 790 O O . ASN A 1 100 ? -34.180 -3.892 12.243 1.00 39.59 100 ASN A O 1
ATOM 794 N N . LYS A 1 101 ? -33.110 -5.396 13.545 1.00 49.06 101 LYS A N 1
ATOM 795 C CA . LYS A 1 101 ? -32.144 -6.125 12.691 1.00 49.06 101 LYS A CA 1
ATOM 796 C C . LYS A 1 101 ? -31.836 -5.604 11.270 1.00 49.06 101 LYS A C 1
ATOM 798 O O . LYS A 1 101 ? -32.614 -5.808 10.346 1.00 49.06 101 LYS A O 1
ATOM 803 N N . ASN A 1 102 ? -30.548 -5.322 11.029 1.00 34.84 102 ASN A N 1
ATOM 804 C CA . ASN A 1 102 ? -29.822 -6.104 10.017 1.00 34.84 102 ASN A CA 1
ATOM 805 C C . ASN A 1 102 ? -28.311 -6.208 10.308 1.00 34.84 102 ASN A C 1
ATOM 807 O O . ASN A 1 102 ? -27.603 -5.212 10.416 1.00 34.84 102 ASN A O 1
ATOM 811 N N . LYS A 1 103 ? -27.825 -7.447 10.455 1.00 52.84 103 LYS A N 1
ATOM 812 C CA . LYS A 1 103 ? -26.408 -7.805 10.640 1.00 52.84 103 LYS A CA 1
ATOM 813 C C . LYS A 1 103 ? -25.656 -7.650 9.313 1.00 52.84 103 LYS A C 1
ATOM 815 O O . LYS A 1 103 ? -26.140 -8.181 8.316 1.00 52.84 103 LYS A O 1
ATOM 820 N N . LYS A 1 104 ? -24.416 -7.131 9.313 1.00 37.09 104 LYS A N 1
ATOM 821 C CA . LYS A 1 104 ? -23.360 -7.708 8.449 1.00 37.09 104 LYS A CA 1
ATOM 822 C C . LYS A 1 104 ? -21.914 -7.368 8.849 1.00 37.09 104 LYS A C 1
ATOM 824 O O . LYS A 1 104 ? -21.425 -6.275 8.607 1.00 37.09 104 LYS A O 1
ATOM 829 N N . SER A 1 105 ? -21.293 -8.396 9.434 1.00 41.81 105 SER A N 1
ATOM 830 C CA . SER A 1 105 ? -19.910 -8.904 9.325 1.00 41.81 105 SER A CA 1
ATOM 831 C C . SER A 1 105 ? -18.699 -7.955 9.293 1.00 41.81 105 SER A C 1
ATOM 833 O O . SER A 1 105 ? -18.528 -7.134 8.396 1.00 41.81 105 SER A O 1
ATOM 835 N N . GLU A 1 106 ? -17.793 -8.248 10.224 1.00 39.09 106 GLU A N 1
ATOM 836 C CA . GLU A 1 106 ? -16.467 -7.690 10.514 1.00 39.09 106 GLU A CA 1
ATOM 837 C C . GLU A 1 106 ? -15.467 -7.808 9.333 1.00 39.09 106 GLU A C 1
ATOM 839 O O . GLU A 1 106 ? -15.313 -8.900 8.778 1.00 39.09 106 GLU A O 1
ATOM 844 N N . PRO A 1 107 ? -14.779 -6.728 8.894 1.00 45.59 107 PRO A N 1
ATOM 845 C CA . PRO A 1 107 ? -13.952 -6.787 7.691 1.00 45.59 107 PRO A CA 1
ATOM 846 C C . PRO A 1 107 ? -12.471 -7.067 7.992 1.00 45.59 107 PRO A C 1
ATOM 848 O O . PRO A 1 107 ? -11.747 -6.224 8.521 1.00 45.59 107 PRO A O 1
ATOM 851 N N . THR A 1 108 ? -11.977 -8.213 7.524 1.00 43.50 108 THR A N 1
ATOM 852 C CA . THR A 1 108 ? -10.546 -8.489 7.319 1.00 43.50 108 THR A CA 1
ATOM 853 C C . THR A 1 108 ? -10.113 -7.915 5.959 1.00 43.50 108 THR A C 1
ATOM 855 O O . THR A 1 108 ? -10.467 -8.463 4.914 1.00 43.50 108 THR A O 1
ATOM 858 N N . TRP A 1 109 ? -9.406 -6.782 5.926 1.00 45.09 109 TRP A N 1
ATOM 859 C CA . TRP A 1 109 ? -9.040 -6.083 4.678 1.00 45.09 109 TRP A CA 1
ATOM 860 C C . TRP A 1 109 ? -7.679 -6.541 4.107 1.00 45.09 109 TRP A C 1
ATOM 862 O O . TRP A 1 109 ? -6.822 -7.031 4.833 1.00 45.09 109 TRP A O 1
ATOM 872 N N . LYS A 1 110 ? -7.505 -6.382 2.784 1.00 39.53 110 LYS A N 1
ATOM 873 C CA . LYS A 1 110 ? -6.266 -6.505 1.980 1.00 39.53 110 LYS A CA 1
ATOM 874 C C . LYS A 1 110 ? -6.166 -5.219 1.089 1.00 39.53 110 LYS A C 1
ATOM 876 O O . LYS A 1 110 ? -7.190 -4.647 0.750 1.00 39.53 110 LYS A O 1
ATOM 881 N N . THR A 1 111 ? -4.978 -4.738 0.719 1.00 36.44 111 THR A N 1
ATOM 882 C CA . THR A 1 111 ? -4.496 -3.412 0.190 1.00 36.44 111 THR A CA 1
ATOM 883 C C . THR A 1 111 ? -3.453 -3.527 -0.952 1.00 36.44 111 THR A C 1
ATOM 885 O O . THR A 1 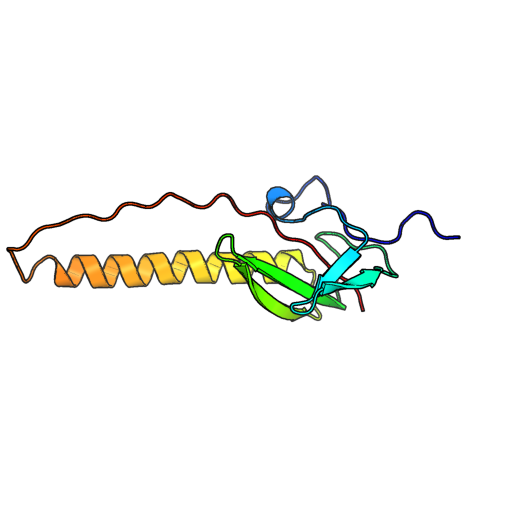111 ? -2.314 -3.839 -0.695 1.00 36.44 111 THR A O 1
ATOM 888 N N . LEU A 1 112 ? -3.729 -3.173 -2.210 1.00 45.44 112 LEU A N 1
ATOM 889 C CA . LEU A 1 112 ? -2.734 -3.143 -3.323 1.00 45.44 112 LEU A CA 1
ATOM 890 C C . LEU A 1 112 ? -1.954 -1.804 -3.387 1.00 45.44 112 LEU A C 1
ATOM 892 O O . LEU A 1 112 ? -2.520 -0.773 -3.044 1.00 45.44 112 LEU A O 1
ATOM 896 N N . LEU A 1 113 ? -0.687 -1.778 -3.848 1.00 37.88 113 LEU A N 1
ATOM 897 C CA . LEU A 1 113 ? 0.199 -0.574 -3.899 1.00 37.88 113 LEU A CA 1
ATOM 898 C C . LEU A 1 113 ? 0.673 -0.229 -5.317 1.00 37.88 113 LEU A C 1
ATOM 900 O O . LEU A 1 113 ? 0.728 -1.127 -6.155 1.00 37.88 113 LEU A O 1
ATOM 904 N N . PHE A 1 114 ? 1.024 1.049 -5.558 1.00 33.19 114 PHE A N 1
ATOM 905 C CA . PHE A 1 114 ? 1.627 1.574 -6.797 1.00 33.19 114 PHE A CA 1
ATOM 906 C C . PHE A 1 114 ? 2.794 2.524 -6.509 1.00 33.19 114 PHE A C 1
ATOM 908 O O . PHE A 1 114 ? 2.908 3.070 -5.416 1.00 33.19 114 PHE A O 1
ATOM 915 N N . THR A 1 115 ? 3.655 2.724 -7.508 1.00 34.56 115 THR A N 1
ATOM 916 C CA . THR A 1 115 ? 4.735 3.727 -7.567 1.00 34.56 115 THR A CA 1
ATOM 917 C C . THR A 1 115 ? 4.544 4.608 -8.796 1.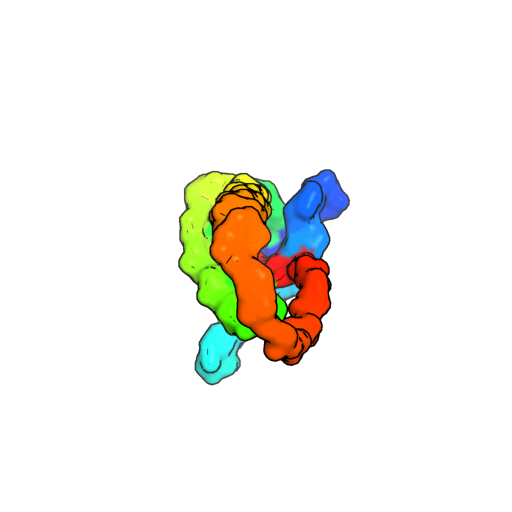00 34.56 115 THR A C 1
ATOM 919 O O . THR A 1 115 ? 4.096 4.117 -9.833 1.00 34.56 115 THR A O 1
ATOM 922 N N . SER A 1 116 ? 4.855 5.899 -8.651 1.00 34.94 116 SER A N 1
ATOM 923 C CA . SER A 1 116 ? 4.912 6.889 -9.738 1.00 34.94 116 SER A CA 1
ATOM 924 C C . SER A 1 116 ? 6.047 6.598 -10.703 1.00 34.94 116 SER A C 1
ATOM 926 O O . SER A 1 116 ? 7.115 6.220 -10.176 1.00 34.94 116 SER A O 1
#

Fo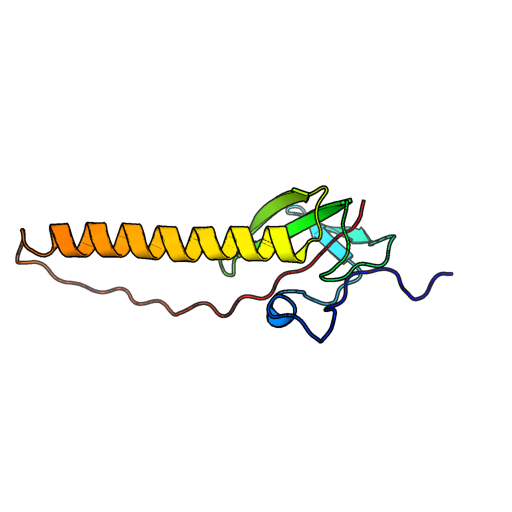ldseek 3Di:
DDPQFFEAEPPPDPCRLQEDTDQWDQDPVRDIDGADHHYYQQDAQFWFWFADPVRDIDTDTGRGRNVVVVVVVVVVVVVVVVVVVVVVVVCVVPDDDDDDDDDDDDDDHHTYTHGD

pLDDT: mean 73.98, std 22.13, range [32.66, 94.88]

Organism: Xenopus laevis (NCBI:txid8355)

Radius of gyration: 18.38 Å; chains: 1; bounding box: 52×21×47 Å

Sequence (116 aa):
MDHNQGTFPCGTCNICPFVINTKIIVDRYGKVYHLRHWSNCNTAGVICMITCPCKLRYIGKTKRALKKLISEHLSCIKSTNTVMNKMQTQNLNRTEMETNKNKKSEPTWKTLLFTS